Protein AF-A0A7S3TYT7-F1 (afdb_monomer)

Nearest PDB structures (foldseek):
  7mqa-assembly1_SI  TM=9.717E-01  e=2.253E-15  Homo sapiens
  7mq8-assembly1_SI  TM=9.693E-01  e=3.222E-15  Homo sapiens
  6rxt-assembly1_CI  TM=9.756E-01  e=5.369E-15  Thermochaetoides thermophila
  7mq9-assembly1_SI  TM=9.696E-01  e=6.932E-15  Homo sapiens
  5oql-assembly1_Z  TM=9.605E-01  e=1.094E-13  Thermochaetoides thermophila DSM 1495

Foldseek 3Di:
DKWKAWDLFDPDWAFQQQWKWKDWDPDTDIWGKWWWAQDDPDRATETDRTHDHGHIIDIDIDDPDDDWFTKMWIFNDPDDDPTDTTGMIITHHDDDPDDGYDYDDDQDWDFDDDDDFKTKTPDSAQDQVVLVVQFQPWDADPVGWIKGWHHAPRPRRITMIGTPD

Solvent-accessible surface area (backbone atoms only — not comparable to full-atom values): 9265 Å² total; per-residue (Å²): 62,27,45,33,26,47,31,90,70,23,93,68,79,50,52,41,67,45,69,32,34,35,41,44,84,94,45,72,49,78,35,53,36,40,30,25,40,74,45,99,83,51,97,47,33,34,55,34,69,49,52,46,80,90,43,75,29,38,34,40,56,78,70,82,87,59,65,60,70,40,61,35,42,32,27,69,66,92,70,92,64,100,62,61,58,56,41,26,42,33,31,31,62,47,70,70,98,74,80,80,70,45,70,94,78,83,81,60,60,44,77,81,47,78,56,79,44,36,34,33,34,36,73,53,37,74,34,45,67,57,39,61,74,47,47,72,38,80,46,67,50,96,90,63,53,43,30,32,35,68,46,56,67,84,52,67,13,19,28,39,29,40,37,81,95

InterPro domains:
  IPR007034 Ribosome biogenesis protein BMS1/TSR1, C-terminal [PF04950] (1-165)
  IPR007034 Ribosome biogenesis protein BMS1/TSR1, C-terminal [SM01362] (1-165)
  IPR039761 Ribosome biogenesis protein Bms1/Tsr1 [PTHR12858] (1-165)

Organism: NCBI:txid141414

Radius of gyration: 22.36 Å; Cα contacts (8 Å, |Δi|>4): 375; chains: 1; bounding box: 49×28×61 Å

Sequence (165 aa):
QVRVKRHRWHPKVLKSGDAMLMSVGWRRFQTVPTFSLEDRGEKRMRYLKYSLEHAHCTMTAYCPMLPPNTGVMAFRSWEKVGHFRVCGTGVVLESAPNFEIMKKLKLVGEPYKIFRNTAFIKSMFTSDLEVNKYKHTKIQTVSGIRGEIKKADGNRGNFRATFED

Structure (mmCIF, N/CA/C/O backbone):
data_AF-A0A7S3TYT7-F1
#
_entry.id   AF-A0A7S3TYT7-F1
#
loop_
_atom_site.group_PDB
_atom_site.id
_atom_site.type_symbol
_atom_site.label_atom_id
_atom_site.label_alt_id
_atom_site.label_comp_id
_atom_site.label_asym_id
_atom_site.label_entity_id
_atom_site.label_seq_id
_atom_site.pdbx_PDB_ins_code
_atom_site.Cartn_x
_atom_site.Cartn_y
_atom_site.Cartn_z
_atom_site.occupancy
_atom_site.B_iso_or_equiv
_atom_site.auth_seq_id
_atom_site.auth_comp_id
_atom_site.auth_asym_id
_atom_site.auth_atom_id
_atom_site.pdbx_PDB_model_num
ATOM 1 N N . GLN A 1 1 ? 14.773 2.080 -5.505 1.00 92.12 1 GLN A N 1
ATOM 2 C CA . GLN A 1 1 ? 13.510 2.832 -5.621 1.00 92.12 1 GLN A CA 1
ATOM 3 C C . GLN A 1 1 ? 13.514 3.670 -6.900 1.00 92.12 1 GLN A C 1
ATOM 5 O O . GLN A 1 1 ? 14.508 4.307 -7.227 1.00 92.12 1 GLN A O 1
ATOM 10 N N . VAL A 1 2 ? 12.423 3.639 -7.662 1.00 94.56 2 VAL A N 1
ATOM 11 C CA . VAL A 1 2 ? 12.292 4.231 -9.002 1.00 94.56 2 VAL A CA 1
ATOM 12 C C . VAL A 1 2 ? 11.020 5.068 -9.049 1.00 94.56 2 VAL A C 1
ATOM 14 O O . VAL A 1 2 ? 9.968 4.604 -8.624 1.00 94.56 2 VAL A O 1
ATOM 17 N N . ARG A 1 3 ? 11.072 6.275 -9.609 1.00 95.44 3 ARG A N 1
ATOM 18 C CA . ARG A 1 3 ? 9.870 7.047 -9.939 1.00 95.44 3 ARG A CA 1
ATOM 19 C C . ARG A 1 3 ? 9.385 6.617 -11.310 1.00 95.44 3 ARG A C 1
ATOM 21 O O . ARG A 1 3 ? 10.053 6.883 -12.306 1.00 95.44 3 ARG A O 1
ATOM 28 N N . VAL A 1 4 ? 8.227 5.976 -11.375 1.00 95.19 4 VAL A N 1
ATOM 29 C CA . VAL A 1 4 ? 7.688 5.401 -12.609 1.00 95.19 4 VAL A CA 1
ATOM 30 C C . VAL A 1 4 ? 6.326 5.993 -12.938 1.00 95.19 4 VAL A C 1
ATOM 32 O O . VAL A 1 4 ? 5.555 6.374 -12.061 1.00 95.19 4 VAL A O 1
ATOM 35 N N . LYS A 1 5 ? 6.030 6.080 -14.228 1.00 95.44 5 LYS A N 1
ATOM 36 C CA . LYS A 1 5 ? 4.717 6.424 -14.759 1.00 95.44 5 LYS A CA 1
ATOM 37 C C . LYS A 1 5 ? 4.331 5.376 -15.787 1.00 95.44 5 LYS A C 1
ATOM 39 O O . LYS A 1 5 ? 5.168 4.951 -16.587 1.00 95.44 5 LYS A O 1
ATOM 44 N N . ARG A 1 6 ? 3.065 4.965 -15.779 1.00 94.69 6 ARG A N 1
ATOM 45 C CA . ARG A 1 6 ? 2.516 4.129 -16.848 1.00 94.69 6 ARG A CA 1
ATOM 46 C C . ARG A 1 6 ? 2.644 4.871 -18.178 1.00 94.69 6 ARG A C 1
ATOM 48 O O . ARG A 1 6 ? 2.369 6.068 -18.266 1.00 94.69 6 ARG A O 1
ATOM 55 N N . HIS A 1 7 ? 3.049 4.163 -19.222 1.00 94.94 7 HIS A N 1
ATOM 56 C CA . HIS A 1 7 ? 3.156 4.767 -20.537 1.00 94.94 7 HIS A CA 1
ATOM 57 C C . HIS A 1 7 ? 1.767 5.144 -21.072 1.00 94.94 7 HIS A C 1
ATOM 59 O O . HIS A 1 7 ? 0.831 4.347 -21.004 1.00 94.94 7 HIS A O 1
ATOM 65 N N . ARG A 1 8 ? 1.639 6.345 -21.654 1.00 93.00 8 ARG A N 1
ATOM 66 C CA . ARG A 1 8 ? 0.352 6.913 -22.105 1.00 93.00 8 ARG A CA 1
ATOM 67 C C . ARG A 1 8 ? -0.426 6.007 -23.067 1.00 93.00 8 ARG A C 1
ATOM 69 O O . ARG A 1 8 ? -1.644 5.942 -22.992 1.00 93.00 8 ARG A O 1
ATOM 76 N N . TRP A 1 9 ? 0.289 5.294 -23.936 1.00 93.06 9 TRP A N 1
ATOM 77 C CA . TRP A 1 9 ? -0.284 4.412 -24.960 1.00 93.06 9 TRP A CA 1
ATOM 78 C C . TRP A 1 9 ? -0.461 2.956 -24.513 1.00 93.06 9 TRP A C 1
ATOM 80 O O . TRP A 1 9 ? -0.960 2.143 -25.285 1.00 93.06 9 TRP A O 1
ATOM 90 N N . HIS A 1 10 ? -0.041 2.595 -23.297 1.00 92.62 10 HIS A N 1
ATOM 91 C CA . HIS A 1 10 ? -0.225 1.231 -22.808 1.00 92.62 10 HIS A CA 1
ATOM 92 C C . HIS A 1 10 ? -1.657 1.050 -22.282 1.00 92.62 10 HIS A C 1
ATOM 94 O O . HIS A 1 10 ? -2.041 1.779 -21.375 1.00 92.62 10 HIS A O 1
ATOM 100 N N . PRO A 1 11 ? -2.457 0.094 -22.777 1.00 91.12 11 PRO A N 1
ATOM 101 C CA . PRO A 1 11 ? -3.894 0.060 -22.492 1.00 91.12 11 PRO A CA 1
ATOM 102 C C . PRO A 1 11 ? -4.261 -0.292 -21.042 1.00 91.12 11 PRO A C 1
ATOM 104 O O . PRO A 1 11 ? -5.358 0.035 -20.604 1.00 91.12 11 PRO A O 1
ATOM 107 N N . LYS A 1 12 ? -3.387 -0.976 -20.291 1.00 91.69 12 LYS A N 1
ATOM 108 C CA . LYS A 1 12 ? -3.709 -1.511 -18.956 1.00 91.69 12 LYS A CA 1
ATOM 109 C C . LYS A 1 12 ? -2.909 -0.825 -17.853 1.00 91.69 12 LYS A C 1
ATOM 111 O O . LYS A 1 12 ? -1.779 -0.396 -18.063 1.00 91.69 12 LYS A O 1
ATOM 116 N N . VAL A 1 13 ? -3.478 -0.759 -16.652 1.00 93.44 13 VAL A N 1
ATOM 117 C CA . VAL A 1 13 ? -2.739 -0.363 -15.446 1.00 93.44 13 VAL A CA 1
ATOM 118 C C . VAL A 1 13 ? -1.813 -1.483 -14.980 1.00 93.44 13 VAL A C 1
ATOM 120 O O . VAL A 1 13 ? -2.084 -2.666 -15.195 1.00 93.44 13 VAL A O 1
ATOM 123 N N . LEU A 1 14 ? -0.705 -1.103 -14.348 1.00 93.19 14 LEU A N 1
ATOM 124 C CA . LEU A 1 14 ? 0.277 -2.045 -13.820 1.00 93.19 14 LEU A CA 1
ATOM 125 C C . LEU A 1 14 ? -0.115 -2.417 -12.397 1.00 93.19 14 LEU A C 1
ATOM 127 O O . LEU A 1 14 ? -0.506 -1.553 -11.615 1.00 93.19 14 LEU A O 1
ATOM 131 N N . LYS A 1 15 ? -0.014 -3.696 -12.053 1.00 94.94 15 LYS A N 1
ATOM 132 C CA . LYS A 1 15 ? -0.370 -4.209 -10.732 1.00 94.94 15 LYS A CA 1
ATOM 133 C C . LYS A 1 15 ? 0.890 -4.477 -9.915 1.00 94.94 15 LYS A C 1
ATOM 135 O O . LYS A 1 15 ? 1.876 -4.986 -10.438 1.00 94.94 15 LYS A O 1
ATOM 140 N N . SER A 1 16 ? 0.852 -4.131 -8.633 1.00 95.25 16 SER A N 1
ATOM 141 C CA . SER A 1 16 ? 1.925 -4.462 -7.692 1.00 95.25 16 SER A CA 1
ATOM 142 C C . SER A 1 16 ? 1.982 -5.968 -7.459 1.00 95.25 16 SER A C 1
ATOM 144 O O . SER A 1 16 ? 0.948 -6.584 -7.196 1.00 95.25 16 SER A O 1
ATOM 146 N N . GLY A 1 17 ? 3.181 -6.543 -7.478 1.00 93.69 17 GLY A N 1
ATOM 147 C CA . GLY A 1 17 ? 3.386 -7.979 -7.281 1.00 93.69 17 GLY A CA 1
ATOM 148 C C . GLY A 1 17 ? 3.272 -8.825 -8.553 1.00 93.69 17 GLY A C 1
ATOM 149 O O . GLY A 1 17 ? 3.585 -10.010 -8.508 1.00 93.69 17 GLY A O 1
ATOM 150 N N . ASP A 1 18 ? 2.875 -8.242 -9.686 1.00 93.94 18 ASP A N 1
ATOM 151 C CA . ASP A 1 18 ? 2.933 -8.932 -10.975 1.00 93.94 18 ASP A CA 1
ATOM 152 C C . ASP A 1 18 ? 4.356 -8.821 -11.544 1.00 93.94 18 ASP A C 1
ATOM 154 O O . ASP A 1 18 ? 4.988 -7.767 -11.455 1.00 93.94 18 ASP A O 1
ATOM 158 N N . ALA A 1 19 ? 4.872 -9.895 -12.145 1.00 94.00 19 ALA A N 1
ATOM 159 C CA . ALA A 1 19 ? 6.203 -9.868 -12.739 1.00 94.00 19 ALA A CA 1
ATOM 160 C C . ALA A 1 19 ? 6.278 -8.870 -13.906 1.00 94.00 19 ALA A C 1
ATOM 162 O O . ALA A 1 19 ? 5.415 -8.845 -14.786 1.00 94.00 19 ALA A O 1
ATOM 163 N N . MET A 1 20 ? 7.341 -8.069 -13.923 1.00 92.88 20 MET A N 1
ATOM 164 C CA . MET A 1 20 ? 7.635 -7.118 -14.986 1.00 92.88 20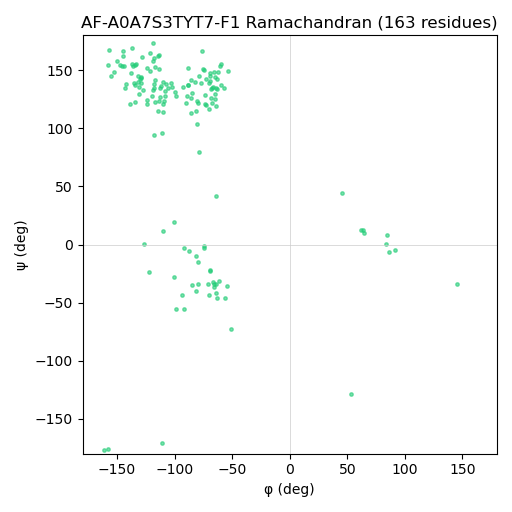 MET A CA 1
ATOM 165 C C . MET A 1 20 ? 9.065 -7.289 -15.479 1.00 92.88 20 MET A C 1
ATOM 167 O O . MET A 1 20 ? 9.997 -7.538 -14.716 1.00 92.88 20 MET A O 1
ATOM 171 N N . LEU A 1 21 ? 9.237 -7.094 -16.777 1.00 94.62 21 LEU A N 1
ATOM 172 C CA . LEU A 1 21 ? 10.529 -7.060 -17.433 1.00 94.62 21 LEU A CA 1
ATOM 173 C C . LEU A 1 21 ? 11.026 -5.621 -17.436 1.00 94.62 21 LEU A C 1
ATOM 175 O O . LEU A 1 21 ? 10.364 -4.723 -17.952 1.00 94.62 21 LEU A O 1
ATOM 179 N N . MET A 1 22 ? 12.187 -5.388 -16.846 1.00 94.12 22 MET A N 1
ATOM 180 C CA . MET A 1 22 ? 12.793 -4.070 -16.760 1.00 94.12 22 MET A CA 1
ATOM 181 C C . MET A 1 22 ? 14.053 -4.016 -17.612 1.00 94.12 22 MET A C 1
ATOM 183 O O . MET A 1 22 ? 14.874 -4.931 -17.596 1.00 94.12 22 MET A O 1
ATOM 187 N N . SER A 1 23 ?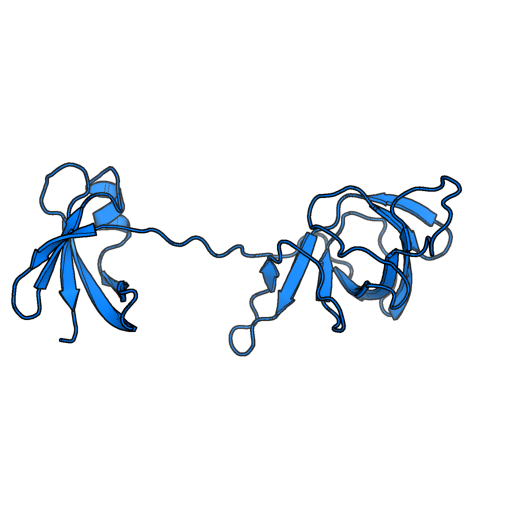 14.196 -2.919 -18.350 1.00 94.38 23 SER A N 1
ATOM 188 C CA . SER A 1 23 ? 15.422 -2.540 -19.040 1.00 94.38 23 SER A CA 1
ATOM 189 C C . SER A 1 23 ? 15.992 -1.319 -18.337 1.00 94.38 23 SER A C 1
ATOM 191 O O . SER A 1 23 ? 15.363 -0.256 -18.336 1.00 94.38 23 SER A O 1
ATOM 193 N N . VAL A 1 24 ? 17.157 -1.484 -17.714 1.00 92.88 24 VAL A N 1
ATOM 194 C CA . VAL A 1 24 ? 17.840 -0.412 -16.987 1.00 92.88 24 VAL A CA 1
ATOM 195 C C . VAL A 1 24 ? 19.334 -0.464 -17.270 1.00 92.88 24 VAL A C 1
ATOM 197 O O . VAL A 1 24 ? 19.989 -1.479 -17.019 1.00 92.88 24 VAL A O 1
ATOM 200 N N . GLY A 1 25 ? 19.869 0.627 -17.821 1.00 90.94 25 GLY A N 1
ATOM 201 C CA . GLY A 1 25 ? 21.217 0.636 -18.387 1.00 90.94 25 GLY A CA 1
ATOM 202 C C . GLY A 1 25 ? 21.387 -0.491 -19.412 1.00 90.94 25 GLY A C 1
ATOM 203 O O . GLY A 1 25 ? 20.548 -0.677 -20.290 1.00 90.94 25 GLY A O 1
ATOM 204 N N . TRP A 1 26 ? 22.444 -1.285 -19.252 1.00 92.00 26 TRP A N 1
ATOM 205 C CA . TRP A 1 26 ? 22.770 -2.419 -20.127 1.00 92.00 26 TRP A CA 1
ATOM 206 C C . TRP A 1 26 ? 21.990 -3.703 -19.814 1.00 92.00 26 TRP A C 1
ATOM 208 O O . TRP A 1 26 ? 22.076 -4.682 -20.555 1.00 92.00 26 TRP A O 1
ATOM 218 N N . ARG A 1 27 ? 21.263 -3.742 -18.689 1.00 92.69 27 ARG A N 1
ATOM 219 C CA . ARG A 1 27 ? 20.667 -4.973 -18.162 1.00 92.69 27 ARG A CA 1
ATOM 220 C C . ARG A 1 27 ? 19.180 -5.041 -18.474 1.00 92.69 27 ARG A C 1
ATOM 222 O O . ARG A 1 27 ? 18.430 -4.092 -18.252 1.00 92.69 27 ARG A O 1
ATOM 229 N N . ARG A 1 28 ? 18.761 -6.223 -18.920 1.00 94.00 28 ARG A N 1
ATOM 230 C CA . ARG A 1 28 ? 17.360 -6.620 -19.069 1.00 94.00 28 ARG A CA 1
ATOM 231 C C . ARG A 1 28 ? 17.109 -7.783 -18.128 1.00 94.00 28 ARG A C 1
ATOM 233 O O . ARG A 1 28 ? 17.821 -8.779 -18.198 1.00 94.00 28 ARG A O 1
ATOM 240 N N . PHE A 1 29 ? 16.146 -7.641 -17.233 1.00 94.50 29 PHE A N 1
ATOM 241 C CA . PHE A 1 29 ? 15.852 -8.656 -16.227 1.00 94.50 29 PHE A CA 1
ATOM 242 C C . PHE A 1 29 ? 14.377 -8.625 -15.847 1.00 94.50 29 PHE A C 1
ATOM 244 O O . PHE A 1 29 ? 13.690 -7.620 -16.023 1.00 94.50 29 PHE A O 1
ATOM 251 N N . GLN A 1 30 ? 13.891 -9.742 -15.323 1.00 95.00 30 GLN A N 1
ATOM 252 C CA . GLN A 1 30 ? 12.554 -9.849 -14.760 1.00 95.00 30 GLN A CA 1
ATOM 253 C C . GLN A 1 30 ? 12.619 -9.569 -13.261 1.00 95.00 30 GLN A C 1
ATOM 255 O O . GLN A 1 30 ? 13.504 -10.069 -12.573 1.00 95.00 30 GLN A O 1
ATOM 260 N N . THR A 1 31 ? 11.691 -8.769 -12.751 1.00 94.44 31 THR A N 1
ATOM 261 C CA . THR A 1 31 ? 11.557 -8.502 -11.317 1.00 94.44 31 THR A CA 1
ATOM 262 C C . THR A 1 31 ? 10.089 -8.344 -10.943 1.00 94.44 31 THR A C 1
ATOM 264 O O . THR A 1 31 ? 9.223 -8.196 -11.807 1.00 94.44 31 THR A O 1
ATOM 267 N N . VAL A 1 32 ? 9.805 -8.382 -9.647 1.00 95.62 32 VAL A N 1
ATOM 268 C CA . VAL A 1 32 ? 8.459 -8.214 -9.101 1.00 95.62 32 VAL A CA 1
ATOM 269 C C . VAL A 1 32 ? 8.401 -6.875 -8.360 1.00 95.62 32 VAL A C 1
ATOM 271 O O . VAL A 1 32 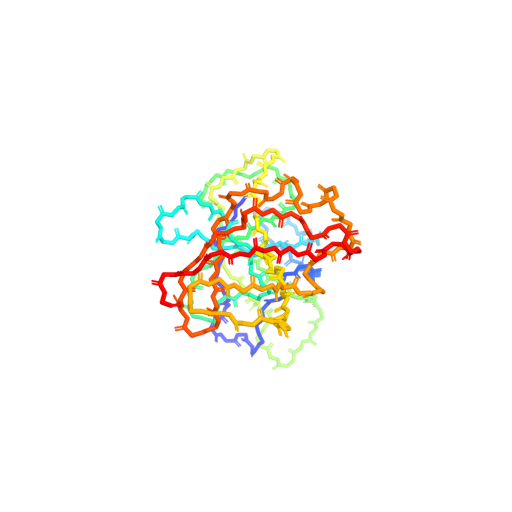? 8.836 -6.784 -7.210 1.00 95.62 32 VAL A O 1
ATOM 274 N N . PRO A 1 33 ? 7.924 -5.800 -9.009 1.00 95.19 33 PRO A N 1
ATOM 275 C CA . PRO A 1 33 ? 7.836 -4.484 -8.398 1.00 95.19 33 PRO A CA 1
ATOM 276 C C . PRO A 1 33 ? 6.683 -4.374 -7.398 1.00 95.19 33 PRO A C 1
ATOM 278 O O . PRO A 1 33 ? 5.600 -4.939 -7.561 1.00 95.19 33 PRO A O 1
ATOM 281 N N . THR A 1 34 ? 6.887 -3.512 -6.412 1.00 96.25 34 THR A N 1
ATOM 282 C CA . THR A 1 34 ? 5.845 -2.995 -5.531 1.00 96.25 34 THR A CA 1
ATOM 283 C C . THR A 1 34 ? 5.671 -1.503 -5.776 1.00 96.25 34 THR A C 1
ATOM 285 O O . THR A 1 34 ? 6.633 -0.742 -5.660 1.00 96.25 34 THR A O 1
ATOM 288 N N . PHE A 1 35 ? 4.451 -1.074 -6.105 1.00 96.06 35 PHE A N 1
ATOM 289 C CA . PHE A 1 35 ? 4.119 0.342 -6.235 1.00 96.06 35 PHE A CA 1
ATOM 290 C C . PHE A 1 35 ? 3.731 0.945 -4.884 1.00 96.06 35 PHE A C 1
ATOM 292 O O . PHE A 1 35 ? 3.031 0.332 -4.074 1.00 96.06 35 PHE A O 1
ATOM 299 N N . SER A 1 36 ? 4.156 2.179 -4.661 1.00 95.50 36 SER A N 1
ATOM 300 C CA . SER A 1 36 ? 3.856 2.973 -3.480 1.00 95.50 36 SER A CA 1
ATOM 301 C C . SER A 1 36 ? 3.701 4.451 -3.836 1.00 95.50 36 SER A C 1
ATOM 303 O O . SER A 1 36 ? 4.088 4.909 -4.914 1.00 95.50 36 SER A O 1
ATOM 305 N N . LEU A 1 37 ? 3.078 5.198 -2.933 1.00 93.94 37 LEU A N 1
ATOM 306 C CA . LEU A 1 37 ? 2.935 6.644 -3.013 1.00 93.94 37 LEU A CA 1
ATOM 307 C C . LEU A 1 37 ? 3.259 7.234 -1.648 1.00 93.94 37 LEU A C 1
ATOM 309 O O . LEU A 1 37 ? 2.829 6.692 -0.630 1.00 93.94 37 LEU A O 1
ATOM 313 N N . GLU A 1 38 ? 4.006 8.327 -1.639 1.00 89.94 38 GLU A N 1
ATOM 314 C CA . GLU A 1 38 ? 4.228 9.106 -0.426 1.00 89.94 38 GLU A CA 1
ATOM 315 C C . GLU A 1 38 ? 2.912 9.780 -0.015 1.00 89.94 38 GLU A C 1
ATOM 317 O O . GLU A 1 38 ? 2.250 10.415 -0.844 1.00 89.94 38 GLU A O 1
ATOM 322 N N . ASP A 1 39 ? 2.482 9.575 1.234 1.00 84.62 39 ASP A N 1
ATOM 323 C CA . ASP A 1 39 ? 1.258 10.206 1.726 1.00 84.62 39 ASP A CA 1
ATOM 324 C C . ASP A 1 39 ? 1.483 11.709 1.952 1.00 84.62 39 ASP A C 1
ATOM 326 O O . ASP A 1 39 ? 2.552 12.151 2.377 1.00 84.62 39 ASP A O 1
ATOM 330 N N . ARG A 1 40 ? 0.469 12.524 1.653 1.00 69.00 40 ARG A N 1
ATOM 331 C CA . ARG A 1 40 ? 0.566 13.986 1.766 1.00 69.00 40 ARG A CA 1
ATOM 332 C C . ARG A 1 40 ? 0.416 14.395 3.234 1.00 69.00 40 ARG A C 1
ATOM 334 O O . ARG A 1 40 ? -0.666 14.790 3.651 1.00 69.00 40 ARG A O 1
ATOM 341 N N . GLY A 1 41 ? 1.483 14.272 4.020 1.00 65.25 41 GLY A N 1
ATOM 342 C CA . GLY A 1 41 ? 1.555 14.811 5.387 1.00 65.25 41 GLY A CA 1
ATOM 343 C C . GLY A 1 41 ? 2.357 13.955 6.363 1.00 65.25 41 GLY A C 1
ATOM 344 O O . GLY A 1 41 ? 3.073 14.485 7.206 1.00 65.25 41 GLY A O 1
ATOM 345 N N . GLU A 1 42 ? 2.310 12.637 6.209 1.00 63.81 42 GLU A N 1
ATOM 346 C CA . GLU A 1 42 ? 3.194 11.708 6.907 1.00 63.81 42 GLU A CA 1
ATOM 347 C C . GLU A 1 42 ? 4.133 11.146 5.842 1.00 63.81 42 GLU A C 1
ATOM 349 O O . GLU A 1 42 ? 3.635 10.555 4.889 1.00 63.81 42 GLU A O 1
ATOM 354 N N . LYS A 1 43 ? 5.457 11.324 5.973 1.00 76.81 43 LYS A N 1
ATOM 355 C CA . LYS A 1 43 ? 6.508 10.823 5.049 1.00 76.81 43 LYS A CA 1
ATOM 356 C C . LYS A 1 43 ? 6.579 9.280 4.977 1.00 76.81 43 LYS A C 1
ATOM 358 O O . LYS A 1 43 ? 7.643 8.675 5.037 1.00 76.81 43 LYS A O 1
ATOM 363 N N . ARG A 1 44 ? 5.430 8.612 4.944 1.00 88.75 44 ARG A N 1
ATOM 364 C CA . ARG A 1 44 ? 5.241 7.170 4.912 1.00 88.75 44 ARG A CA 1
ATOM 365 C C . ARG A 1 44 ? 4.969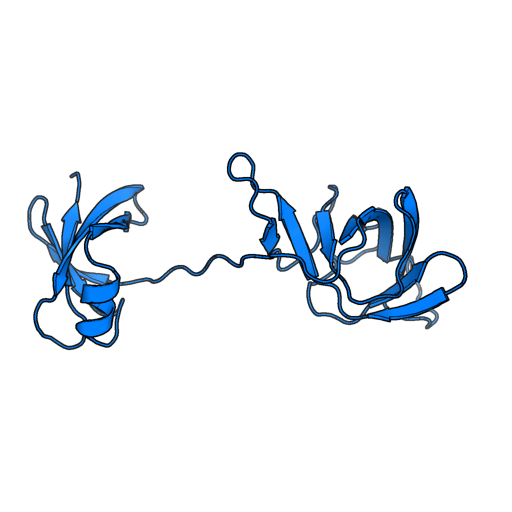 6.769 3.473 1.00 88.75 44 ARG A C 1
ATOM 367 O O . ARG A 1 44 ? 4.085 7.317 2.811 1.00 88.75 44 ARG A O 1
ATOM 374 N N . MET A 1 45 ? 5.686 5.754 3.009 1.00 91.44 45 MET A N 1
ATOM 375 C CA . MET A 1 45 ? 5.442 5.164 1.699 1.00 91.44 45 MET A CA 1
ATOM 376 C C . MET A 1 45 ? 4.263 4.200 1.793 1.00 91.44 45 MET A C 1
ATOM 378 O O . MET A 1 45 ? 4.384 3.080 2.293 1.00 91.44 45 MET A O 1
ATOM 382 N N . ARG A 1 46 ? 3.102 4.628 1.300 1.00 94.25 46 ARG A N 1
ATOM 383 C CA . ARG A 1 46 ? 1.885 3.821 1.308 1.00 94.25 46 ARG A CA 1
ATOM 384 C C . ARG A 1 46 ? 1.837 2.910 0.089 1.00 94.25 46 ARG A C 1
ATOM 386 O O . ARG A 1 46 ? 1.893 3.375 -1.046 1.00 94.25 46 ARG A O 1
ATOM 393 N N . TYR A 1 47 ? 1.659 1.616 0.319 1.00 95.50 47 TYR A N 1
ATOM 394 C CA . TYR A 1 47 ? 1.463 0.608 -0.718 1.00 95.50 47 TYR A CA 1
ATOM 395 C C . TYR A 1 47 ? 0.262 0.936 -1.618 1.00 95.50 47 TYR A C 1
ATOM 397 O O . TYR A 1 47 ? -0.839 1.225 -1.136 1.00 95.50 47 TYR A O 1
ATOM 405 N N . LEU A 1 48 ? 0.458 0.804 -2.929 1.00 95.56 48 LEU A N 1
ATOM 406 C CA . LEU A 1 48 ? -0.596 0.848 -3.934 1.00 95.56 48 LEU A CA 1
ATOM 407 C C . LEU A 1 48 ? -0.799 -0.540 -4.542 1.00 95.56 48 LEU A C 1
ATOM 409 O O . LEU A 1 48 ? 0.158 -1.243 -4.853 1.00 95.56 48 LEU A O 1
ATOM 413 N N . LYS A 1 49 ? -2.059 -0.920 -4.774 1.00 95.38 49 LYS A N 1
ATOM 414 C CA . LYS A 1 49 ? -2.388 -2.155 -5.509 1.00 95.38 49 LYS A CA 1
ATOM 415 C C . LYS A 1 49 ? -2.051 -2.036 -7.000 1.00 95.38 49 LYS A C 1
ATOM 417 O O . LYS A 1 49 ? -1.637 -3.017 -7.609 1.00 95.38 49 LYS A O 1
ATOM 422 N N . TYR A 1 50 ? -2.211 -0.838 -7.560 1.00 95.69 50 TYR A N 1
ATOM 423 C CA . TYR A 1 50 ? -1.992 -0.534 -8.972 1.00 95.69 50 TYR A CA 1
ATOM 424 C C . TYR A 1 50 ? -1.189 0.758 -9.140 1.00 95.69 50 TYR A C 1
ATOM 426 O O . TYR A 1 50 ? -1.235 1.640 -8.279 1.00 95.69 50 TYR A O 1
ATOM 434 N N . SER A 1 51 ? -0.486 0.888 -10.263 1.00 93.75 51 SER A N 1
ATOM 435 C CA . SER A 1 51 ? 0.108 2.147 -10.709 1.00 93.75 51 SER A CA 1
ATOM 436 C C . SER A 1 51 ? -0.972 3.199 -10.962 1.00 93.75 51 SER A C 1
ATOM 438 O O . SER A 1 51 ? -2.053 2.863 -11.447 1.00 93.75 51 SER A O 1
ATOM 440 N N . LEU A 1 52 ? -0.653 4.473 -10.738 1.00 93.81 52 LEU A N 1
ATOM 441 C CA . LEU A 1 52 ? -1.537 5.577 -11.114 1.00 93.81 52 LEU A CA 1
ATOM 442 C C . LEU A 1 52 ? -1.614 5.717 -12.645 1.00 93.81 52 LEU A C 1
ATOM 444 O O . LEU A 1 52 ? -0.629 5.496 -13.349 1.00 93.81 52 LEU A O 1
ATOM 448 N N . GLU A 1 53 ? -2.780 6.095 -13.172 1.00 89.88 53 GLU A N 1
ATOM 449 C CA . GLU A 1 53 ? -3.014 6.111 -14.624 1.00 89.88 53 GLU A CA 1
ATOM 450 C C . GLU A 1 53 ? -2.244 7.210 -15.352 1.00 89.88 53 GLU A C 1
ATOM 452 O O . GLU A 1 53 ? -1.680 6.956 -16.418 1.00 89.88 53 GLU A O 1
ATOM 457 N N . HIS A 1 54 ? -2.224 8.416 -14.784 1.00 89.00 54 HIS A N 1
ATOM 458 C CA . HIS A 1 54 ? -1.663 9.614 -15.418 1.00 89.00 54 HIS A CA 1
ATOM 459 C C . HIS A 1 54 ? -0.621 10.333 -14.553 1.00 89.00 54 HIS A C 1
ATOM 461 O O . HIS A 1 54 ? -0.029 11.321 -14.993 1.00 89.00 54 HIS A O 1
ATOM 467 N N . ALA A 1 55 ? -0.343 9.807 -13.360 1.00 93.44 55 ALA A N 1
ATOM 468 C CA . ALA A 1 55 ? 0.602 10.369 -12.405 1.00 93.44 55 ALA A CA 1
ATOM 469 C C . ALA A 1 55 ? 1.806 9.444 -12.191 1.00 93.44 55 ALA A C 1
ATOM 471 O O . ALA A 1 55 ? 1.775 8.258 -12.524 1.00 93.44 55 ALA A O 1
ATOM 472 N N . HIS A 1 56 ? 2.875 10.006 -11.635 1.00 94.12 56 HIS A N 1
ATOM 473 C CA . HIS A 1 56 ? 4.021 9.223 -11.195 1.00 94.12 56 HIS A CA 1
ATOM 474 C C . HIS A 1 56 ? 3.695 8.526 -9.873 1.00 94.12 56 HIS A C 1
ATOM 476 O O . HIS 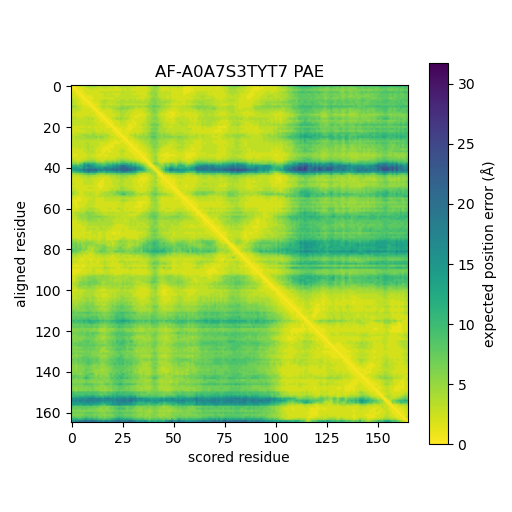A 1 56 ? 3.100 9.124 -8.979 1.00 94.12 56 HIS A O 1
ATOM 482 N N . CYS A 1 57 ? 4.118 7.276 -9.747 1.00 94.69 57 CYS A N 1
ATOM 483 C CA . CYS A 1 57 ? 4.186 6.566 -8.481 1.00 94.69 57 CYS A CA 1
ATOM 484 C C . CYS A 1 57 ? 5.620 6.110 -8.224 1.00 94.69 57 CYS A C 1
ATOM 486 O O . CYS A 1 57 ? 6.478 6.100 -9.114 1.00 94.69 57 CYS A O 1
ATOM 488 N N . THR A 1 58 ? 5.878 5.730 -6.985 1.00 95.56 58 THR A N 1
ATOM 489 C CA . THR A 1 58 ? 7.147 5.146 -6.593 1.00 95.56 58 THR A CA 1
ATOM 490 C C . THR A 1 58 ? 7.074 3.639 -6.789 1.00 95.56 58 THR A C 1
ATOM 492 O O . THR A 1 58 ? 6.067 3.003 -6.499 1.00 95.56 58 THR A O 1
ATOM 495 N N . MET A 1 59 ? 8.131 3.058 -7.330 1.00 95.06 59 MET A N 1
ATOM 496 C CA . MET A 1 59 ? 8.268 1.637 -7.592 1.00 95.06 59 MET A CA 1
ATOM 497 C C . MET A 1 59 ? 9.520 1.129 -6.895 1.00 95.06 59 MET A C 1
ATOM 499 O O . MET A 1 59 ? 10.626 1.620 -7.126 1.00 95.06 59 MET A O 1
ATOM 503 N N . THR A 1 60 ? 9.351 0.116 -6.062 1.00 95.38 60 THR A N 1
ATOM 504 C CA . THR A 1 60 ? 10.453 -0.574 -5.400 1.00 95.38 60 THR A CA 1
ATOM 505 C C . THR A 1 60 ? 10.532 -1.982 -5.952 1.00 95.38 60 THR A C 1
ATOM 507 O O . THR A 1 60 ? 9.534 -2.696 -5.981 1.00 95.38 60 THR A O 1
ATOM 510 N N . ALA A 1 61 ? 11.710 -2.370 -6.416 1.00 93.62 61 ALA A N 1
ATOM 511 C CA . ALA A 1 61 ? 11.976 -3.693 -6.946 1.00 93.62 61 ALA A CA 1
ATOM 512 C C . ALA A 1 61 ? 13.393 -4.102 -6.552 1.00 93.62 61 ALA A C 1
ATOM 514 O O . ALA A 1 61 ? 14.255 -3.242 -6.361 1.00 93.62 61 ALA A O 1
ATOM 515 N N . TYR A 1 62 ? 13.617 -5.408 -6.454 1.00 93.50 62 TYR A N 1
ATOM 516 C CA . TYR A 1 62 ? 14.955 -5.953 -6.292 1.00 93.50 62 TYR A CA 1
ATOM 517 C C . TYR A 1 62 ? 15.649 -5.982 -7.657 1.00 93.50 62 TYR A C 1
ATOM 519 O O . TYR A 1 62 ? 15.129 -6.562 -8.617 1.00 93.50 62 TYR A O 1
ATOM 527 N N . CYS A 1 63 ? 16.786 -5.302 -7.756 1.00 91.12 63 CYS A N 1
ATOM 528 C CA . CYS A 1 63 ? 17.580 -5.185 -8.972 1.00 91.12 63 CYS A CA 1
ATOM 529 C C . CYS A 1 63 ? 19.040 -4.843 -8.633 1.00 91.12 63 CYS A C 1
ATOM 531 O O . CYS A 1 63 ? 19.323 -4.445 -7.501 1.00 91.12 63 CYS A O 1
ATOM 533 N N . PRO A 1 64 ? 19.971 -4.955 -9.599 1.00 91.12 64 PRO A N 1
ATOM 534 C CA . PRO A 1 64 ? 21.337 -4.470 -9.425 1.00 91.12 64 PRO A CA 1
ATOM 535 C C . PRO A 1 64 ? 21.360 -3.000 -8.997 1.00 91.12 64 PRO A C 1
ATOM 537 O O . PRO A 1 64 ? 20.470 -2.233 -9.376 1.00 91.12 64 PRO A O 1
ATOM 540 N N . MET A 1 65 ? 22.380 -2.606 -8.232 1.00 90.31 65 MET A N 1
ATOM 541 C CA . MET A 1 65 ? 22.551 -1.204 -7.858 1.00 90.31 65 MET A CA 1
ATOM 542 C C . MET A 1 65 ? 22.799 -0.352 -9.100 1.00 90.31 65 MET A C 1
ATOM 544 O O . MET A 1 65 ? 23.596 -0.703 -9.971 1.00 90.31 65 MET A O 1
ATOM 548 N N . LEU A 1 66 ? 22.086 0.765 -9.172 1.00 91.00 66 LEU A N 1
ATOM 549 C CA . LEU A 1 66 ? 22.105 1.685 -10.299 1.00 91.00 66 LEU A CA 1
ATOM 550 C C . LEU A 1 66 ? 22.278 3.110 -9.770 1.00 91.00 66 LEU A C 1
ATOM 552 O O . LEU A 1 66 ? 21.725 3.422 -8.706 1.00 91.00 66 LEU A O 1
ATOM 556 N N . PRO A 1 67 ? 23.004 3.978 -10.494 1.00 92.81 67 PRO A N 1
ATOM 557 C CA . PRO A 1 67 ? 23.140 5.364 -10.091 1.00 92.81 67 PRO A CA 1
ATOM 558 C C . PRO A 1 67 ? 21.781 6.082 -10.164 1.00 92.81 67 PRO A C 1
ATOM 560 O O . PRO A 1 67 ? 20.938 5.746 -11.013 1.00 92.81 67 PRO A O 1
ATOM 563 N N . PRO A 1 68 ? 21.544 7.069 -9.284 1.00 94.81 68 PRO A N 1
ATOM 564 C CA . PRO A 1 68 ? 20.333 7.880 -9.326 1.00 94.81 68 PRO A CA 1
ATOM 565 C C . PRO A 1 68 ? 20.222 8.610 -10.672 1.00 94.81 68 PRO A C 1
ATOM 567 O O . PRO A 1 68 ? 21.214 8.827 -11.364 1.00 94.81 68 PRO A O 1
ATOM 570 N N . ASN A 1 69 ? 19.001 8.967 -11.065 1.00 94.88 69 ASN A N 1
ATOM 571 C CA . ASN A 1 69 ? 18.659 9.574 -12.357 1.00 94.88 69 ASN A CA 1
ATOM 572 C C . ASN A 1 69 ? 18.899 8.698 -13.604 1.00 94.88 69 ASN A C 1
ATOM 574 O O . ASN A 1 69 ? 18.722 9.171 -14.725 1.00 94.88 69 ASN A O 1
ATOM 578 N N . THR A 1 70 ? 19.200 7.406 -13.447 1.00 95.25 70 THR A N 1
ATOM 579 C CA . THR A 1 70 ? 19.226 6.464 -14.580 1.00 95.25 70 THR A CA 1
ATOM 580 C C . THR A 1 70 ? 17.818 6.227 -15.131 1.00 95.25 70 THR A C 1
ATOM 582 O O . THR A 1 70 ? 16.881 5.974 -14.370 1.00 95.25 70 THR A O 1
ATOM 585 N N . GLY A 1 71 ? 17.663 6.267 -16.457 1.00 94.62 71 GLY A N 1
ATOM 586 C CA . GLY A 1 71 ? 16.403 5.968 -17.139 1.00 94.62 71 GLY A CA 1
ATOM 587 C C . GLY A 1 71 ? 16.009 4.489 -17.056 1.00 94.62 71 GLY A C 1
ATOM 588 O O . GLY A 1 71 ? 16.845 3.594 -17.173 1.00 94.62 71 GLY A O 1
ATOM 589 N N . VAL A 1 72 ? 14.715 4.236 -16.869 1.00 94.44 72 VAL A N 1
ATOM 590 C CA . VAL A 1 72 ? 14.126 2.903 -16.703 1.00 94.44 72 VAL A CA 1
ATOM 591 C C . VAL A 1 72 ? 12.976 2.720 -17.686 1.00 94.44 72 VAL A C 1
ATOM 593 O O . VAL A 1 72 ? 12.076 3.560 -17.761 1.00 94.44 72 VAL A O 1
ATOM 596 N N . MET A 1 73 ? 12.955 1.580 -18.377 1.00 94.94 73 MET A N 1
ATOM 597 C CA . MET A 1 73 ? 11.810 1.133 -19.173 1.00 94.94 73 MET A CA 1
ATOM 598 C C . MET A 1 73 ? 11.261 -0.183 -18.630 1.00 94.94 73 MET A C 1
ATOM 600 O O . MET A 1 73 ? 12.018 -1.087 -18.281 1.00 94.94 73 MET A O 1
ATOM 604 N N . ALA A 1 74 ? 9.937 -0.291 -18.575 1.00 94.38 74 ALA A N 1
ATOM 605 C CA . ALA A 1 74 ? 9.222 -1.470 -18.108 1.00 94.38 74 ALA A CA 1
ATOM 606 C C . ALA A 1 74 ? 8.366 -2.080 -19.223 1.00 94.38 74 ALA A C 1
ATOM 608 O O . ALA A 1 74 ? 7.704 -1.369 -19.981 1.00 94.38 74 ALA A O 1
ATOM 609 N N . PHE A 1 75 ? 8.329 -3.406 -19.255 1.00 94.06 75 PHE A N 1
ATOM 610 C CA . PHE A 1 75 ? 7.591 -4.248 -20.188 1.00 94.06 75 PHE A CA 1
ATOM 611 C C . PHE A 1 75 ? 6.862 -5.350 -19.413 1.00 94.06 75 PHE A C 1
ATOM 613 O O . PHE A 1 75 ? 7.280 -5.743 -18.323 1.00 94.06 75 PHE A O 1
ATOM 620 N N . ARG A 1 76 ? 5.782 -5.882 -19.990 1.00 90.31 76 ARG A N 1
ATOM 621 C CA . ARG A 1 76 ? 5.053 -7.029 -19.423 1.00 90.31 76 ARG A CA 1
ATOM 622 C C . ARG A 1 76 ? 5.533 -8.366 -19.983 1.00 90.31 76 ARG A C 1
ATOM 624 O O . ARG A 1 76 ? 5.693 -9.314 -19.231 1.00 90.31 76 ARG A O 1
ATOM 631 N N . SER A 1 77 ? 5.747 -8.432 -21.294 1.00 87.50 77 SER A N 1
ATOM 632 C CA . SER A 1 77 ? 6.236 -9.609 -22.017 1.00 87.50 77 SER A CA 1
ATOM 633 C C . SER A 1 77 ? 7.127 -9.153 -23.176 1.00 87.50 77 SER A C 1
ATOM 635 O O . SER A 1 77 ? 6.962 -8.038 -23.681 1.00 87.50 77 SER A O 1
ATOM 637 N N . TRP A 1 78 ? 8.065 -10.005 -23.593 1.00 85.19 78 TRP A N 1
ATOM 638 C CA . TRP A 1 78 ? 8.880 -9.795 -24.796 1.00 85.19 78 TRP A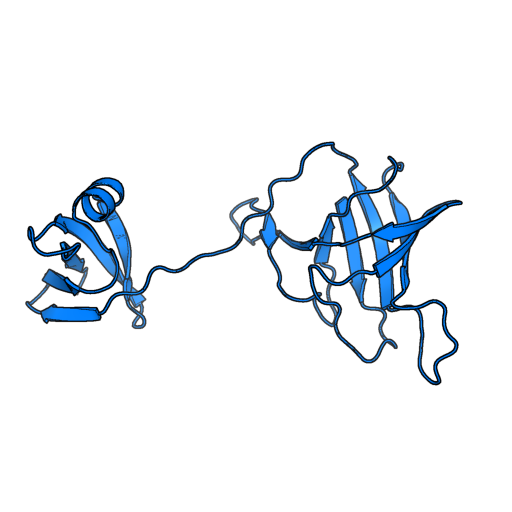 CA 1
ATOM 639 C C . TRP A 1 78 ? 8.141 -10.164 -26.088 1.00 85.19 78 TRP A C 1
ATOM 641 O O . TRP A 1 78 ? 8.572 -9.776 -27.176 1.00 85.19 78 TRP A O 1
ATOM 651 N N . GLU A 1 79 ? 7.027 -10.886 -25.973 1.00 88.81 79 GLU A N 1
ATOM 652 C CA . GLU A 1 79 ? 6.248 -11.367 -27.109 1.00 88.81 79 GLU A CA 1
ATOM 653 C C . GLU A 1 79 ? 5.707 -10.225 -27.979 1.00 88.81 79 GLU A C 1
ATOM 655 O O . GLU A 1 79 ? 5.500 -9.081 -27.547 1.00 88.81 79 GLU A O 1
ATOM 660 N N . LYS A 1 80 ? 5.481 -10.541 -29.256 1.00 87.69 80 LYS A N 1
ATOM 661 C CA . LYS A 1 80 ? 4.858 -9.614 -30.196 1.00 87.69 80 LYS A CA 1
ATOM 662 C C . LYS A 1 80 ? 3.369 -9.516 -29.869 1.00 87.69 80 LYS A C 1
ATOM 664 O O . LYS A 1 80 ? 2.646 -10.501 -29.932 1.00 87.69 80 LYS A O 1
ATOM 669 N N . VAL A 1 81 ? 2.911 -8.307 -29.565 1.00 89.50 81 VAL A N 1
ATOM 670 C CA . VAL A 1 81 ? 1.495 -7.993 -29.333 1.00 89.50 81 VAL A CA 1
ATOM 671 C C . VAL A 1 81 ? 1.059 -6.870 -30.267 1.00 89.50 81 VAL A C 1
ATOM 673 O O . VAL A 1 81 ? 1.874 -6.038 -30.661 1.00 89.50 81 VAL A O 1
ATOM 676 N N . GLY A 1 82 ? -0.230 -6.834 -30.613 1.00 90.00 82 GLY A N 1
ATOM 677 C CA . GLY A 1 82 ? -0.805 -5.824 -31.514 1.00 90.00 82 GLY A CA 1
ATOM 678 C C . GLY A 1 82 ? -0.983 -4.426 -30.907 1.00 90.00 82 GLY A C 1
ATOM 679 O O . GLY A 1 82 ? -1.438 -3.522 -31.595 1.00 90.00 82 GLY A O 1
ATOM 680 N N . HIS A 1 83 ? -0.645 -4.232 -29.628 1.00 89.81 83 HIS A N 1
ATOM 681 C CA . HIS A 1 83 ? -0.745 -2.948 -28.928 1.00 89.81 83 HIS A CA 1
ATOM 682 C C . HIS A 1 83 ? 0.624 -2.466 -28.431 1.00 89.81 83 HIS A C 1
ATOM 684 O O . HIS A 1 83 ? 1.626 -3.181 -28.492 1.00 89.81 83 HIS A O 1
ATOM 690 N N . PHE A 1 84 ? 0.675 -1.241 -27.904 1.00 91.88 84 PHE A N 1
ATOM 691 C CA . PHE A 1 84 ? 1.918 -0.646 -27.427 1.00 91.88 84 PHE A CA 1
ATOM 692 C C . PHE A 1 84 ? 2.519 -1.417 -26.234 1.00 91.88 84 PHE A C 1
ATOM 694 O O . PHE A 1 84 ? 1.902 -1.541 -25.170 1.00 91.88 84 PHE A O 1
ATOM 701 N N . ARG A 1 85 ? 3.743 -1.929 -26.425 1.00 92.38 85 ARG A N 1
ATOM 702 C CA . ARG A 1 85 ? 4.411 -2.885 -25.520 1.00 92.38 85 ARG A CA 1
ATOM 703 C C . ARG A 1 85 ? 5.045 -2.278 -24.281 1.00 92.38 85 ARG A C 1
ATOM 705 O O . ARG A 1 85 ? 5.089 -2.937 -23.246 1.00 92.38 85 ARG A O 1
ATOM 712 N N . VAL A 1 86 ? 5.575 -1.061 -24.388 1.00 93.44 86 VAL A N 1
ATOM 713 C CA . VAL A 1 86 ? 6.228 -0.411 -23.247 1.00 93.44 86 VAL A CA 1
ATOM 714 C C . VAL A 1 86 ? 5.140 -0.047 -22.243 1.00 93.44 86 VAL A C 1
ATOM 716 O O . VAL A 1 86 ? 4.242 0.738 -22.535 1.00 93.44 86 VAL A O 1
ATOM 719 N N . CYS A 1 87 ? 5.221 -0.653 -21.066 1.00 93.44 87 CYS A N 1
ATOM 720 C CA . CYS A 1 87 ? 4.236 -0.553 -19.999 1.00 93.44 87 CYS A CA 1
ATOM 721 C C . CYS A 1 87 ? 4.414 0.716 -19.171 1.00 93.44 87 CYS A C 1
ATOM 723 O O . CYS A 1 87 ? 3.441 1.364 -18.786 1.00 93.44 87 CYS A O 1
ATOM 725 N N . GLY A 1 88 ? 5.664 1.074 -18.894 1.00 94.12 88 GLY A N 1
ATOM 726 C CA . GLY A 1 88 ? 5.996 2.192 -18.029 1.00 94.12 88 GLY A CA 1
ATOM 727 C C . GLY A 1 88 ? 7.389 2.726 -18.296 1.00 94.12 88 GLY A C 1
ATOM 728 O O . GLY A 1 88 ? 8.272 2.018 -18.776 1.00 94.12 88 GLY A O 1
ATOM 729 N N . THR A 1 89 ? 7.564 3.995 -17.972 1.00 95.56 89 THR A N 1
ATOM 730 C CA . THR A 1 89 ? 8.827 4.721 -18.085 1.00 95.56 89 THR A CA 1
ATOM 731 C C . THR A 1 89 ? 9.110 5.397 -16.760 1.00 95.56 89 THR A C 1
ATOM 733 O O . THR A 1 89 ? 8.189 5.887 -16.099 1.00 95.56 89 THR A O 1
ATOM 736 N N . GLY A 1 90 ? 10.370 5.445 -16.359 1.00 95.25 90 GLY A N 1
ATOM 737 C CA . GLY A 1 90 ? 10.739 6.023 -15.081 1.00 95.25 90 GLY A CA 1
ATOM 738 C C . GLY A 1 90 ? 12.202 6.399 -14.985 1.00 95.25 90 GLY A C 1
ATOM 739 O O . GLY A 1 90 ? 12.966 6.258 -15.936 1.00 95.25 90 GLY A O 1
ATOM 740 N N . VAL A 1 91 ? 12.566 6.871 -13.803 1.00 96.25 91 VAL A N 1
ATOM 741 C CA . VAL A 1 91 ? 13.932 7.227 -13.427 1.00 96.25 91 VAL A CA 1
ATOM 742 C C . VAL A 1 91 ? 14.240 6.673 -12.045 1.00 96.25 91 VAL A C 1
ATOM 744 O O . VAL A 1 91 ? 13.382 6.691 -11.159 1.00 96.25 91 VAL A O 1
ATOM 747 N N . VAL A 1 92 ? 15.450 6.150 -11.865 1.00 95.56 92 VAL A N 1
ATOM 748 C CA . VAL A 1 92 ? 15.936 5.690 -10.559 1.00 95.56 92 VAL A CA 1
ATOM 749 C C . VAL A 1 92 ? 16.043 6.892 -9.623 1.00 95.56 92 VAL A C 1
ATOM 751 O O . VAL A 1 92 ? 16.627 7.905 -9.995 1.00 95.56 92 VAL A O 1
ATOM 754 N N . LEU A 1 93 ? 15.466 6.786 -8.426 1.00 94.12 93 LEU A N 1
ATOM 755 C CA . LEU A 1 93 ? 15.593 7.811 -7.387 1.00 94.12 93 LEU A CA 1
ATOM 756 C C . LEU A 1 93 ? 16.777 7.497 -6.478 1.00 94.12 93 LEU A C 1
ATOM 758 O O . LEU A 1 93 ? 17.683 8.304 -6.336 1.00 94.12 93 LEU A O 1
ATOM 762 N N . GLU A 1 94 ? 16.772 6.298 -5.904 1.00 93.12 94 GLU A N 1
ATOM 763 C CA . GLU A 1 94 ? 17.727 5.882 -4.881 1.00 93.12 94 GLU A CA 1
ATOM 764 C C . GLU A 1 94 ? 17.904 4.362 -4.916 1.00 93.12 94 GLU A C 1
ATOM 766 O O . GLU A 1 94 ? 16.959 3.624 -5.218 1.00 93.12 94 GLU A O 1
ATOM 771 N N . SER A 1 95 ? 19.098 3.890 -4.568 1.00 92.62 95 SER A N 1
ATOM 772 C CA . SER A 1 95 ? 19.405 2.477 -4.351 1.00 92.62 95 SER A CA 1
ATOM 773 C C . SER A 1 95 ? 19.761 2.271 -2.878 1.00 92.62 95 SER A C 1
ATOM 775 O O . SER A 1 95 ? 20.770 2.789 -2.418 1.00 92.62 95 SER A O 1
ATOM 777 N N . ALA A 1 96 ? 18.940 1.512 -2.155 1.00 91.50 96 ALA A N 1
ATOM 778 C CA . ALA A 1 96 ? 19.147 1.167 -0.751 1.00 91.50 96 ALA A CA 1
ATOM 779 C C . ALA A 1 96 ? 18.844 -0.329 -0.548 1.00 91.50 96 ALA A C 1
ATOM 781 O O . ALA A 1 96 ? 18.059 -0.888 -1.326 1.00 91.50 96 ALA A O 1
ATOM 782 N N . PRO A 1 97 ? 19.443 -0.989 0.463 1.00 90.38 97 PRO A N 1
ATOM 783 C CA . PRO A 1 97 ? 19.201 -2.407 0.722 1.00 90.38 97 PRO A CA 1
ATOM 784 C C . PRO A 1 97 ? 17.755 -2.674 1.154 1.00 90.38 97 PRO A C 1
ATOM 786 O O . PRO A 1 97 ? 17.170 -3.672 0.743 1.00 90.38 97 PRO A O 1
ATOM 789 N N . ASN A 1 98 ? 17.167 -1.756 1.927 1.00 90.56 98 ASN A N 1
ATOM 790 C CA . ASN A 1 98 ? 15.829 -1.883 2.490 1.00 90.56 98 ASN A CA 1
ATOM 791 C C . ASN A 1 98 ? 15.009 -0.621 2.210 1.00 90.56 98 ASN A C 1
ATOM 793 O O . ASN A 1 98 ? 15.524 0.492 2.280 1.00 90.56 98 ASN A O 1
ATOM 797 N N . PHE A 1 99 ? 13.717 -0.804 1.939 1.00 91.69 99 PHE A N 1
ATOM 798 C CA . PHE A 1 99 ? 12.744 0.281 1.829 1.00 91.69 99 PHE A CA 1
ATOM 799 C C . PHE A 1 99 ? 11.514 -0.061 2.668 1.00 91.69 99 PHE A C 1
ATOM 801 O O . PHE A 1 99 ? 10.932 -1.134 2.506 1.00 91.69 99 PHE A O 1
ATOM 808 N N . GLU A 1 100 ? 11.085 0.862 3.524 1.00 92.31 100 GLU A N 1
ATOM 809 C CA . GLU A 1 100 ? 9.870 0.694 4.321 1.00 92.31 100 GLU A CA 1
ATOM 810 C C . GLU A 1 100 ? 8.636 1.041 3.486 1.00 92.31 100 GLU A C 1
ATOM 812 O O . GLU A 1 100 ? 8.448 2.184 3.074 1.00 92.31 100 GLU A O 1
ATOM 817 N N . ILE A 1 101 ? 7.782 0.051 3.220 1.00 93.56 101 ILE A N 1
ATOM 818 C CA . ILE A 1 101 ? 6.516 0.235 2.500 1.00 93.56 101 ILE A CA 1
ATOM 819 C C . ILE A 1 101 ? 5.386 -0.296 3.374 1.00 93.56 101 ILE A C 1
ATOM 821 O O . ILE A 1 101 ? 5.348 -1.475 3.714 1.00 93.56 101 ILE A O 1
ATOM 825 N N . MET A 1 102 ? 4.432 0.573 3.697 1.00 93.88 102 MET A N 1
ATOM 826 C CA . MET A 1 102 ? 3.344 0.273 4.622 1.00 93.88 102 MET A CA 1
ATOM 827 C C . MET A 1 102 ? 2.030 0.059 3.874 1.00 93.88 102 MET A C 1
ATOM 829 O O . MET A 1 102 ? 1.647 0.849 3.008 1.00 93.88 102 MET A O 1
ATOM 833 N N . LYS A 1 103 ? 1.280 -0.984 4.235 1.00 93.88 103 LYS A N 1
ATOM 834 C CA . LYS A 1 103 ? -0.072 -1.232 3.717 1.00 93.88 103 LYS A CA 1
ATOM 835 C C . LYS A 1 103 ? -1.097 -0.965 4.809 1.00 93.88 103 LYS A C 1
ATOM 837 O O . LYS A 1 103 ? -1.017 -1.524 5.896 1.00 93.88 103 LYS A O 1
ATOM 842 N N . LYS A 1 104 ? -2.096 -0.135 4.503 1.00 91.94 104 LYS A N 1
ATOM 843 C CA . LYS A 1 104 ? -3.183 0.161 5.440 1.00 91.94 104 LYS A CA 1
ATOM 844 C C . LYS A 1 104 ? -4.043 -1.087 5.663 1.00 91.94 104 LYS A C 1
ATOM 846 O O . LYS A 1 104 ? -4.628 -1.605 4.711 1.00 91.94 104 LYS A O 1
ATOM 851 N N . LEU A 1 105 ? -4.149 -1.513 6.917 1.00 94.19 105 LEU A N 1
ATOM 852 C CA . LEU A 1 105 ? -5.104 -2.509 7.392 1.00 94.19 105 LEU A CA 1
ATOM 853 C C . LEU A 1 105 ? -6.160 -1.790 8.238 1.00 94.19 105 LEU A C 1
ATOM 855 O O . LEU A 1 105 ? -5.814 -0.965 9.081 1.00 94.19 105 LEU A O 1
ATOM 859 N N . LYS A 1 106 ? -7.441 -2.064 7.987 1.00 94.25 106 LYS A N 1
ATOM 860 C CA . LYS A 1 106 ? -8.543 -1.588 8.829 1.00 94.25 106 LYS A CA 1
ATOM 861 C C . LYS A 1 106 ? -9.119 -2.789 9.565 1.00 94.25 106 LYS A C 1
ATOM 863 O O . LYS A 1 106 ? -9.532 -3.740 8.909 1.00 94.25 106 LYS A O 1
ATOM 868 N N . LEU A 1 107 ? -9.147 -2.723 10.891 1.00 95.38 107 LEU A N 1
ATOM 869 C CA . LEU A 1 107 ? -9.920 -3.650 11.708 1.00 95.38 107 LEU A CA 1
ATOM 870 C C . LEU A 1 107 ? -11.347 -3.111 11.792 1.00 95.38 107 LEU A C 1
ATOM 872 O O . LEU A 1 107 ? -11.544 -1.918 12.024 1.00 95.38 107 LEU A O 1
ATOM 876 N N . VAL A 1 108 ? -12.326 -3.968 11.527 1.00 96.12 108 VAL A N 1
ATOM 877 C CA . VAL A 1 108 ? -13.742 -3.599 11.477 1.00 96.12 108 VAL A CA 1
ATOM 878 C C . VAL A 1 108 ? -14.460 -4.383 12.557 1.00 96.12 108 VAL A C 1
ATOM 880 O O . VAL A 1 108 ? -14.217 -5.573 12.709 1.00 96.12 108 VAL A O 1
ATOM 883 N N . GLY A 1 109 ? -15.322 -3.705 13.302 1.00 95.44 109 GLY A N 1
ATOM 884 C CA . GLY A 1 109 ? -16.194 -4.318 14.292 1.00 95.44 109 GLY A CA 1
ATOM 885 C C . GLY A 1 109 ? -17.591 -3.733 14.204 1.00 95.44 109 GLY A C 1
ATOM 886 O O . GLY A 1 109 ? -17.811 -2.719 13.540 1.00 95.44 109 GLY A O 1
ATOM 887 N N . GLU A 1 110 ? -18.517 -4.366 14.906 1.00 95.56 110 GLU A N 1
ATOM 888 C CA . GLU A 1 110 ? -19.932 -4.007 14.900 1.00 95.56 110 GLU A CA 1
ATOM 889 C C . GLU A 1 110 ? -20.379 -3.599 16.307 1.00 95.56 110 GLU A C 1
ATOM 891 O O . GLU A 1 110 ? -20.073 -4.312 17.268 1.00 95.56 110 GLU A O 1
ATOM 896 N N . PRO A 1 111 ? -21.109 -2.485 16.475 1.00 95.81 111 PRO A N 1
ATOM 897 C CA . PRO A 1 111 ? -21.720 -2.170 17.758 1.00 95.81 111 PRO A CA 1
ATOM 898 C C . PRO A 1 111 ? -22.877 -3.139 18.041 1.00 95.81 111 PRO A C 1
ATOM 900 O O . PRO A 1 111 ? -23.658 -3.455 17.146 1.00 95.81 111 PRO A O 1
ATOM 903 N N . TYR A 1 112 ? -23.014 -3.604 19.285 1.00 94.56 112 TYR A N 1
ATOM 904 C CA . TYR A 1 112 ? -24.157 -4.443 19.697 1.00 94.56 112 TYR A CA 1
ATOM 905 C C . TYR A 1 112 ? -24.964 -3.867 20.864 1.00 94.56 112 TYR A C 1
ATOM 907 O O . TYR A 1 112 ? -26.137 -4.196 21.011 1.00 94.56 112 TYR A O 1
ATOM 915 N N . LYS A 1 113 ? -24.362 -3.003 21.689 1.00 95.25 113 LYS A N 1
ATOM 916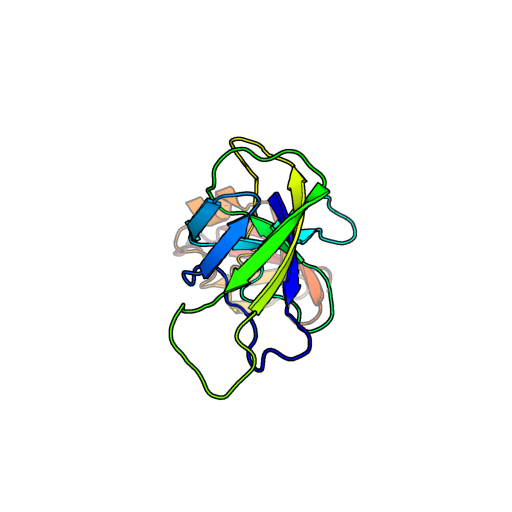 C CA . LYS A 1 113 ? -25.060 -2.219 22.718 1.00 95.25 113 LYS A CA 1
ATOM 917 C C . LYS A 1 113 ? -24.569 -0.784 22.650 1.00 95.25 113 LYS A C 1
ATOM 919 O O . LYS A 1 113 ? -23.367 -0.550 22.764 1.00 95.25 113 LYS A O 1
ATOM 924 N N . ILE A 1 114 ? -25.492 0.149 22.458 1.00 95.88 114 ILE A N 1
ATOM 925 C CA . ILE A 1 114 ? -25.207 1.574 22.298 1.00 95.88 114 ILE A CA 1
ATOM 926 C C . ILE A 1 114 ? -25.913 2.320 23.428 1.00 95.88 114 ILE A C 1
ATOM 928 O O . ILE A 1 114 ? -27.103 2.133 23.663 1.00 95.88 114 ILE A O 1
ATOM 932 N N . PHE A 1 115 ? -25.148 3.138 24.134 1.00 93.88 115 PHE A N 1
ATOM 933 C CA . PHE A 1 115 ? -25.619 4.144 25.078 1.00 93.88 115 PHE A CA 1
ATOM 934 C C . PHE A 1 115 ? -25.323 5.522 24.477 1.00 93.88 115 PHE A C 1
ATOM 936 O O . PHE A 1 115 ? -24.897 5.592 23.333 1.00 93.88 115 PHE A O 1
ATOM 943 N N . ARG A 1 116 ? -25.498 6.605 25.246 1.00 92.56 116 ARG A N 1
ATOM 944 C CA . ARG A 1 116 ? -25.282 7.984 24.773 1.00 92.56 116 ARG A CA 1
ATOM 945 C C . ARG A 1 116 ? -23.908 8.170 24.101 1.00 92.56 116 ARG A C 1
ATOM 947 O O . ARG A 1 116 ? -23.836 8.153 22.890 1.00 92.56 116 ARG A O 1
ATOM 954 N N . ASN A 1 117 ? -22.825 8.186 24.883 1.00 94.00 117 ASN A N 1
ATOM 955 C CA . ASN A 1 117 ? -21.456 8.378 24.370 1.00 94.00 117 ASN A CA 1
ATOM 956 C C . ASN A 1 117 ? -20.602 7.103 24.477 1.00 94.00 117 ASN A C 1
ATOM 958 O O . ASN A 1 117 ? -19.374 7.145 24.393 1.00 94.00 117 ASN A O 1
ATOM 962 N N . THR A 1 118 ? -21.215 5.952 24.768 1.00 94.88 118 THR A N 1
ATOM 963 C CA . THR A 1 118 ? -20.485 4.686 24.931 1.00 94.88 118 THR A CA 1
ATOM 964 C C . THR A 1 118 ? -21.143 3.585 24.135 1.00 94.88 118 THR A C 1
ATOM 966 O O . THR A 1 118 ? -22.364 3.472 24.115 1.00 94.88 118 THR A O 1
ATOM 969 N N . ALA A 1 119 ? -20.331 2.742 23.511 1.00 96.44 119 ALA A N 1
ATOM 970 C CA . ALA A 1 119 ? -20.815 1.588 22.782 1.00 96.44 119 ALA A CA 1
ATOM 971 C C . ALA A 1 119 ? -19.932 0.376 23.056 1.00 96.44 119 ALA A C 1
ATOM 973 O O . ALA A 1 119 ? -18.721 0.486 23.264 1.00 96.44 119 ALA A O 1
ATOM 974 N N . PHE A 1 120 ? -20.558 -0.791 23.045 1.00 95.88 120 PHE A N 1
ATOM 975 C CA . PHE A 1 120 ? -19.870 -2.066 23.088 1.00 95.88 120 PHE A CA 1
ATOM 976 C C . PHE A 1 120 ? -19.775 -2.631 21.677 1.00 95.88 120 PHE A C 1
ATOM 978 O O . PHE A 1 120 ? -20.778 -2.719 20.962 1.00 95.88 120 PHE A O 1
ATOM 985 N N . ILE A 1 121 ? -18.557 -2.991 21.286 1.00 96.31 121 ILE A N 1
ATOM 986 C CA . ILE A 1 121 ? -18.207 -3.435 19.940 1.00 96.31 121 ILE A CA 1
ATOM 987 C C . ILE A 1 121 ? -17.824 -4.912 19.999 1.00 96.31 121 ILE A C 1
ATOM 989 O O . ILE A 1 121 ? -17.064 -5.328 20.875 1.00 96.31 121 ILE A O 1
ATOM 993 N N . LYS A 1 122 ? -18.356 -5.686 19.052 1.00 95.00 122 LYS A N 1
ATOM 994 C CA . LYS A 1 122 ? -18.059 -7.105 18.837 1.00 95.00 122 LYS A CA 1
ATOM 995 C C . LYS A 1 122 ? -17.336 -7.320 17.507 1.00 95.00 122 LYS A C 1
ATOM 997 O O . LYS A 1 122 ? -17.359 -6.458 16.626 1.00 95.00 122 LYS A O 1
ATOM 1002 N N . SER A 1 123 ? -16.709 -8.484 17.367 1.00 93.94 123 SER A N 1
ATOM 1003 C CA . SER A 1 123 ? -16.118 -8.980 16.112 1.00 93.94 123 SER A CA 1
ATOM 1004 C C . SER A 1 123 ? -14.977 -8.144 15.509 1.00 93.94 123 SER A C 1
ATOM 1006 O O . SER A 1 123 ? -14.593 -8.394 14.372 1.00 93.94 123 SER A O 1
ATOM 1008 N N . MET A 1 124 ? -14.406 -7.182 16.245 1.00 95.56 124 MET A N 1
ATOM 1009 C CA . MET A 1 124 ? -13.186 -6.475 15.814 1.00 95.56 124 MET A CA 1
ATOM 1010 C C . MET A 1 124 ? -11.910 -7.230 16.194 1.00 95.56 124 MET A C 1
ATOM 1012 O O . MET A 1 124 ? -10.920 -7.184 15.466 1.00 95.56 124 MET A O 1
ATOM 1016 N N . PHE A 1 125 ? -11.944 -7.891 17.350 1.00 95.81 125 PHE A N 1
ATOM 1017 C CA . PHE A 1 125 ? -10.856 -8.668 17.927 1.00 95.81 125 PHE A CA 1
ATOM 1018 C C . PHE A 1 125 ? -11.368 -10.059 18.283 1.00 95.81 125 PHE A C 1
ATOM 1020 O O . PHE A 1 125 ? -12.574 -10.277 18.398 1.00 95.81 125 PHE A O 1
ATOM 1027 N N . THR A 1 126 ? -10.442 -10.994 18.458 1.00 94.50 126 THR A N 1
ATOM 1028 C CA . THR A 1 126 ? -10.747 -12.386 18.811 1.00 94.50 126 THR A CA 1
ATOM 1029 C C . THR A 1 126 ? -10.551 -12.669 20.297 1.00 94.50 126 THR A C 1
ATOM 1031 O O . THR A 1 126 ? -11.212 -13.543 20.858 1.00 94.50 126 THR A O 1
ATOM 1034 N N . SER A 1 127 ? -9.655 -11.925 20.954 1.00 94.88 127 SER A N 1
ATOM 1035 C CA . SER A 1 127 ? -9.300 -12.129 22.359 1.00 94.88 127 SER A CA 1
ATOM 1036 C C . SER A 1 127 ? -9.188 -10.817 23.130 1.00 94.88 127 SER A C 1
ATOM 1038 O O . SER A 1 127 ? -8.889 -9.758 22.576 1.00 94.88 127 SER A O 1
ATOM 1040 N N . ASP A 1 128 ? -9.369 -10.890 24.446 1.00 94.06 128 ASP A N 1
ATOM 1041 C CA . ASP A 1 128 ? -9.248 -9.719 25.322 1.00 94.06 128 ASP A CA 1
ATOM 1042 C C . ASP A 1 128 ? -7.796 -9.225 25.435 1.00 94.06 128 ASP A C 1
ATOM 1044 O O . ASP A 1 128 ? -7.550 -8.054 25.727 1.00 94.06 128 ASP A O 1
ATOM 1048 N N . LEU A 1 129 ? -6.820 -10.096 25.155 1.00 94.19 129 LEU A N 1
ATOM 1049 C CA . LEU A 1 129 ? -5.408 -9.725 25.054 1.00 94.19 129 LEU A CA 1
ATOM 1050 C C . LEU A 1 129 ? -5.170 -8.761 23.886 1.00 94.19 129 LEU A C 1
ATOM 1052 O O . LEU A 1 129 ? -4.446 -7.778 24.044 1.00 94.19 129 LEU A O 1
ATOM 1056 N N . GLU A 1 130 ? -5.809 -8.998 22.736 1.00 94.50 130 GLU A N 1
ATOM 1057 C CA . GLU A 1 130 ? -5.751 -8.076 21.598 1.00 94.50 130 GLU A CA 1
ATOM 1058 C C . GLU A 1 130 ? -6.382 -6.732 21.959 1.00 94.50 130 GLU A C 1
ATOM 1060 O O . GLU A 1 130 ? -5.763 -5.691 21.751 1.00 94.50 130 GLU A O 1
ATOM 1065 N N . VAL A 1 131 ? -7.560 -6.741 22.588 1.00 94.69 131 VAL A N 1
ATOM 1066 C CA . VAL A 1 131 ? -8.215 -5.509 23.056 1.00 94.69 131 VAL A CA 1
ATOM 1067 C C . VAL A 1 131 ? -7.299 -4.722 23.992 1.00 94.69 131 VAL A C 1
ATOM 1069 O O . VAL A 1 131 ? -7.148 -3.512 23.835 1.00 94.69 131 VAL A O 1
ATOM 1072 N N . ASN A 1 132 ? -6.663 -5.395 24.953 1.00 94.31 132 ASN A N 1
ATOM 1073 C CA . ASN A 1 132 ? -5.756 -4.749 25.899 1.00 94.31 132 ASN A CA 1
ATOM 1074 C C . ASN A 1 132 ? -4.503 -4.188 25.216 1.00 94.31 132 ASN A C 1
ATOM 1076 O O . ASN A 1 132 ? -4.032 -3.121 25.607 1.00 94.31 132 ASN A O 1
ATOM 1080 N N . LYS A 1 133 ? -4.003 -4.843 24.161 1.00 95.12 133 LYS A N 1
ATOM 1081 C CA . LYS A 1 133 ? -2.909 -4.324 23.328 1.00 95.12 133 LYS A CA 1
ATOM 1082 C C . LYS A 1 133 ? -3.299 -3.041 22.589 1.00 95.12 133 LYS A C 1
ATOM 1084 O O . LYS A 1 133 ? -2.454 -2.170 22.406 1.00 95.12 133 LYS A O 1
ATOM 1089 N N . TYR A 1 134 ? -4.565 -2.912 22.190 1.00 95.19 134 TYR A N 1
ATOM 1090 C CA . TYR A 1 134 ? -5.109 -1.729 21.510 1.00 95.19 134 TYR A CA 1
ATOM 1091 C C . TYR A 1 134 ? -5.898 -0.793 22.443 1.00 95.19 134 TYR A C 1
ATOM 1093 O O . TYR A 1 134 ? -6.678 0.045 21.981 1.00 95.19 134 TYR A O 1
ATOM 1101 N N . LYS A 1 135 ? -5.700 -0.881 23.760 1.00 94.31 135 LYS A N 1
ATOM 1102 C CA . LYS A 1 135 ? -6.354 0.013 24.722 1.00 94.31 135 LYS A CA 1
ATOM 1103 C C . LYS A 1 135 ? -5.907 1.463 24.496 1.00 94.31 135 LYS A C 1
ATOM 1105 O O . LYS A 1 135 ? -4.752 1.714 24.170 1.00 94.31 135 LYS A O 1
ATOM 1110 N N . HIS A 1 136 ? -6.822 2.414 24.661 1.00 95.19 136 HIS A N 1
ATOM 1111 C CA . HIS A 1 136 ? -6.603 3.849 24.430 1.00 95.19 136 HIS A CA 1
ATOM 1112 C C . HIS A 1 136 ? -6.284 4.239 22.977 1.00 95.19 136 HIS A C 1
ATOM 1114 O O . HIS A 1 136 ? -5.897 5.376 22.701 1.00 95.19 136 HIS A O 1
ATOM 1120 N N . THR A 1 137 ? -6.471 3.327 22.019 1.00 95.88 137 THR A N 1
ATOM 1121 C CA . THR A 1 137 ? -6.304 3.657 20.601 1.00 95.88 137 THR A CA 1
ATOM 1122 C C . THR A 1 137 ? -7.520 4.394 20.053 1.00 95.88 137 THR A C 1
ATOM 1124 O O . THR A 1 137 ? -8.664 4.143 20.447 1.00 95.88 137 THR A O 1
ATOM 1127 N N . LYS A 1 138 ? -7.256 5.327 19.130 1.00 95.88 138 LYS A N 1
ATOM 1128 C CA . LYS A 1 138 ? -8.288 6.108 18.446 1.00 95.88 138 LYS A CA 1
ATOM 1129 C C . LYS A 1 138 ? -9.001 5.231 17.423 1.00 95.88 138 LYS A C 1
ATOM 1131 O O . LYS A 1 138 ? -8.358 4.638 16.558 1.00 95.88 138 LYS A O 1
ATOM 1136 N N . ILE A 1 139 ? -10.322 5.212 17.493 1.00 96.12 139 ILE A N 1
ATOM 1137 C CA . ILE A 1 139 ? -11.198 4.554 16.527 1.00 96.12 139 ILE A CA 1
ATOM 1138 C C . ILE A 1 139 ? -12.101 5.591 15.865 1.00 96.12 139 ILE A C 1
ATOM 1140 O O . ILE A 1 139 ? -12.278 6.700 16.370 1.00 96.12 139 ILE A O 1
ATOM 1144 N N . GLN A 1 140 ? -12.652 5.245 14.708 1.00 95.94 140 GLN A N 1
ATOM 1145 C CA . GLN A 1 140 ? -13.554 6.122 13.973 1.00 95.94 140 GLN A CA 1
ATOM 1146 C C . GLN A 1 140 ? -14.649 5.292 13.313 1.00 95.94 140 GLN A C 1
ATOM 1148 O O . GLN A 1 140 ? -14.357 4.260 12.702 1.00 95.94 140 GLN A O 1
ATOM 1153 N N . THR A 1 141 ? -15.897 5.738 13.429 1.00 95.62 141 THR A N 1
ATOM 1154 C CA . THR A 1 141 ? -17.028 5.120 12.729 1.00 95.62 141 THR A CA 1
ATOM 1155 C C . THR A 1 141 ? -17.042 5.516 11.251 1.00 95.62 141 THR A C 1
ATOM 1157 O O . THR A 1 141 ? -16.359 6.450 10.827 1.00 95.62 141 THR A O 1
ATOM 1160 N N . VAL A 1 142 ? -17.844 4.821 10.439 1.00 95.75 142 VAL A N 1
ATOM 1161 C CA . VAL A 1 142 ? -18.030 5.175 9.018 1.00 95.75 142 VAL A CA 1
ATOM 1162 C C . VAL A 1 142 ? -18.637 6.576 8.867 1.00 95.75 142 VAL A C 1
ATOM 1164 O O . VAL A 1 142 ? -18.283 7.289 7.934 1.00 95.75 142 VAL A O 1
ATOM 1167 N N . SER A 1 143 ? -19.463 7.001 9.828 1.00 93.94 143 SER A N 1
ATOM 1168 C CA . SER A 1 143 ? -20.054 8.345 9.898 1.00 93.94 143 SER A CA 1
ATOM 1169 C C . SER A 1 143 ? -19.065 9.437 10.325 1.00 93.94 143 SER A C 1
ATOM 1171 O O . SER A 1 143 ? -19.428 10.605 10.381 1.00 93.94 143 SER A O 1
ATOM 1173 N N . GLY A 1 144 ? -17.817 9.081 10.643 1.00 94.56 144 GLY A N 1
ATOM 1174 C CA . GLY A 1 144 ? -16.769 10.033 10.999 1.00 94.56 144 GLY A CA 1
ATOM 1175 C C . GLY A 1 144 ? -16.646 10.345 12.492 1.00 94.56 144 GLY A C 1
ATOM 1176 O O . GLY A 1 144 ? -15.677 11.014 12.857 1.00 94.56 144 GLY A O 1
ATOM 1177 N N . ILE A 1 145 ? -17.537 9.816 13.340 1.00 95.75 145 ILE A N 1
ATOM 1178 C CA . ILE A 1 145 ? -17.513 10.008 14.799 1.00 95.75 145 ILE A CA 1
ATOM 1179 C C . ILE A 1 145 ? -16.255 9.349 15.359 1.00 95.75 145 ILE A C 1
ATOM 1181 O O . ILE A 1 145 ? -15.995 8.164 15.111 1.00 95.75 145 ILE A O 1
ATOM 1185 N N . ARG A 1 146 ? -15.450 10.120 16.089 1.00 96.88 146 ARG A N 1
ATOM 1186 C CA . ARG A 1 146 ? -14.210 9.628 16.686 1.00 96.88 146 ARG A CA 1
ATOM 1187 C C . ARG A 1 146 ? -14.496 9.044 18.059 1.00 96.88 146 ARG A C 1
ATOM 1189 O O . ARG A 1 146 ? -15.437 9.434 18.745 1.00 96.88 146 ARG A O 1
ATOM 1196 N N . GLY A 1 147 ? -13.673 8.087 18.448 1.00 96.06 147 GLY A N 1
ATOM 1197 C CA . GLY A 1 147 ? -13.778 7.445 19.742 1.00 96.06 147 GLY A CA 1
ATOM 1198 C C . GLY A 1 147 ? -12.475 6.809 20.184 1.00 96.06 147 GLY A C 1
ATOM 1199 O O . GLY A 1 147 ? -11.442 6.904 19.518 1.00 96.06 147 GLY A O 1
ATOM 1200 N N . GLU A 1 148 ? -12.540 6.134 21.322 1.00 97.00 148 GLU A N 1
ATOM 1201 C CA . GLU A 1 148 ? -11.396 5.517 21.977 1.00 97.00 148 GLU A CA 1
ATOM 1202 C C . GLU A 1 148 ? -11.788 4.178 22.608 1.00 97.00 148 GLU A C 1
ATOM 1204 O O . GLU A 1 148 ? -12.836 4.057 23.250 1.00 97.00 148 GLU A O 1
ATOM 1209 N N . ILE A 1 149 ? -10.922 3.173 22.465 1.00 96.44 149 ILE A N 1
ATOM 1210 C CA . ILE A 1 149 ? -11.069 1.873 23.133 1.00 96.44 149 ILE A CA 1
ATOM 1211 C C . ILE A 1 149 ? -10.760 2.029 24.626 1.00 96.44 149 ILE A C 1
ATOM 1213 O O . ILE A 1 149 ? -9.639 2.380 24.993 1.00 96.44 149 ILE A O 1
ATOM 1217 N N . LYS A 1 150 ? -11.721 1.723 25.508 1.00 95.44 150 LYS A N 1
ATOM 1218 C CA . LYS A 1 150 ? -11.548 1.882 26.962 1.00 95.44 150 LYS A CA 1
ATOM 1219 C C . LYS A 1 150 ? -11.186 0.591 27.683 1.00 95.44 150 LYS A C 1
ATOM 1221 O O . LYS A 1 150 ? -10.214 0.578 28.434 1.00 95.44 150 LYS A O 1
ATOM 1226 N N . LYS A 1 151 ? -11.984 -0.469 27.548 1.00 94.88 151 LYS A N 1
ATOM 1227 C CA . LYS A 1 151 ? -11.788 -1.712 28.319 1.00 94.88 151 LYS A CA 1
ATOM 1228 C C . LYS A 1 151 ? -12.383 -2.917 27.594 1.00 94.88 151 LYS A C 1
ATOM 1230 O O . LYS A 1 151 ? -13.439 -2.778 26.986 1.00 94.88 151 LYS A O 1
ATOM 1235 N N . ALA A 1 152 ? -11.742 -4.078 27.715 1.00 94.75 152 ALA A N 1
ATOM 1236 C CA . ALA A 1 152 ? -12.331 -5.358 27.331 1.00 94.75 152 ALA A CA 1
ATOM 1237 C C . ALA A 1 152 ? -13.549 -5.707 28.208 1.00 94.75 152 ALA A C 1
ATOM 1239 O O . ALA A 1 152 ? -13.568 -5.400 29.403 1.00 94.75 152 ALA A O 1
ATOM 1240 N N . ASP A 1 153 ? -14.550 -6.342 27.600 1.00 89.75 153 ASP A N 1
ATOM 1241 C CA . ASP A 1 153 ? -15.794 -6.785 28.248 1.00 89.75 153 ASP A CA 1
ATOM 1242 C C . ASP A 1 153 ? -15.672 -8.194 28.864 1.00 89.75 153 ASP A C 1
ATOM 1244 O O . ASP A 1 153 ? -16.588 -8.661 29.529 1.00 89.75 153 ASP A O 1
ATOM 1248 N N . GLY A 1 154 ? -14.545 -8.890 28.661 1.00 83.69 154 GLY A N 1
ATOM 1249 C CA . GLY A 1 154 ? -14.336 -10.257 29.166 1.00 83.69 154 GLY A CA 1
ATOM 1250 C C . GLY A 1 154 ? -14.918 -11.355 28.267 1.00 83.69 154 GLY A C 1
ATOM 1251 O O . GLY A 1 154 ? -14.848 -12.536 28.598 1.00 83.69 154 GLY A O 1
ATOM 1252 N N . ASN A 1 155 ? -15.529 -10.975 27.141 1.00 83.75 155 ASN A N 1
ATOM 1253 C CA . ASN A 1 155 ? -16.249 -11.871 26.244 1.00 83.75 155 ASN A CA 1
ATOM 1254 C C . ASN A 1 155 ? -15.598 -11.889 24.860 1.00 83.75 155 ASN A C 1
ATOM 1256 O O . ASN A 1 155 ? -15.941 -11.068 24.012 1.00 83.75 155 ASN A O 1
ATOM 1260 N N . ARG A 1 156 ? -14.703 -12.855 24.619 1.00 86.69 156 ARG A N 1
ATOM 1261 C CA . ARG A 1 156 ? -14.158 -13.198 23.285 1.00 86.69 156 ARG A CA 1
ATOM 1262 C C . ARG A 1 156 ? -13.731 -11.976 22.439 1.00 86.69 156 ARG A C 1
ATOM 1264 O O . ARG A 1 156 ? -14.058 -11.910 21.258 1.00 86.69 156 ARG A O 1
ATOM 1271 N N . GLY A 1 157 ? -13.031 -11.000 23.029 1.00 90.12 157 GLY A N 1
ATOM 1272 C CA . GLY A 1 157 ? -12.527 -9.825 22.302 1.00 90.12 157 GLY A CA 1
ATOM 1273 C C . GLY A 1 157 ? -13.523 -8.670 22.146 1.00 90.12 157 GLY A C 1
ATOM 1274 O O . GLY A 1 157 ? -13.228 -7.691 21.455 1.00 90.12 157 GLY A O 1
ATOM 1275 N N . ASN A 1 158 ? -14.684 -8.738 22.801 1.00 95.56 158 ASN A N 1
ATOM 1276 C CA . ASN A 1 158 ? -15.595 -7.604 22.904 1.00 95.56 158 ASN A CA 1
ATOM 1277 C C . ASN A 1 158 ? -14.998 -6.510 23.789 1.00 95.56 158 ASN A C 1
ATOM 1279 O O . ASN A 1 158 ? -14.307 -6.775 24.779 1.00 95.56 158 ASN A O 1
ATOM 1283 N N . PHE A 1 159 ? -15.307 -5.258 23.470 1.00 96.31 159 PHE A N 1
ATOM 1284 C CA . PHE A 1 159 ? -14.796 -4.129 24.233 1.00 96.31 159 PHE A CA 1
ATOM 1285 C C . PHE A 1 159 ? -15.768 -2.963 24.287 1.00 96.31 159 PHE A C 1
ATOM 1287 O O . PHE A 1 159 ? -16.595 -2.755 23.400 1.00 96.31 159 PHE A O 1
ATOM 1294 N N . ARG A 1 160 ? -15.618 -2.166 25.342 1.00 96.06 160 ARG A N 1
ATOM 1295 C CA . ARG A 1 160 ? -16.281 -0.881 25.516 1.00 96.06 160 ARG A CA 1
ATOM 1296 C C . ARG A 1 160 ? -15.430 0.222 24.903 1.00 96.06 160 ARG A C 1
ATOM 1298 O O . ARG A 1 160 ? -14.264 0.389 25.276 1.00 96.06 160 ARG A O 1
ATOM 1305 N N . ALA A 1 161 ? -16.045 1.015 24.040 1.00 96.81 161 ALA A N 1
ATOM 1306 C CA . ALA A 1 161 ? -15.500 2.251 23.508 1.00 96.81 161 ALA A CA 1
ATOM 1307 C C . ALA A 1 161 ? -16.345 3.457 23.920 1.00 96.81 161 ALA A C 1
ATOM 1309 O O . ALA A 1 161 ? -17.549 3.344 24.156 1.00 96.81 161 ALA A O 1
ATOM 1310 N N . THR A 1 162 ? -15.696 4.611 24.003 1.00 96.69 162 THR A N 1
ATOM 1311 C CA . THR A 1 162 ? -16.344 5.919 24.163 1.00 96.69 162 THR A CA 1
ATOM 1312 C C . THR A 1 162 ? -16.240 6.687 22.856 1.00 96.69 162 THR A C 1
ATOM 1314 O O . THR A 1 162 ? -15.164 6.685 22.259 1.00 96.69 162 THR A O 1
ATOM 1317 N N . PHE A 1 163 ? -17.308 7.355 22.445 1.00 96.38 163 PHE A N 1
ATOM 1318 C CA . PHE A 1 163 ? -17.378 8.179 21.240 1.00 96.38 163 PHE A CA 1
ATOM 1319 C C . PHE A 1 163 ?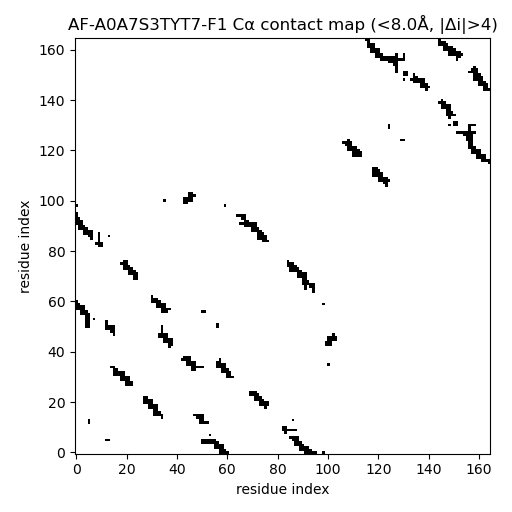 -17.693 9.638 21.602 1.00 96.38 163 PHE A C 1
ATOM 1321 O O . PHE A 1 163 ? -18.151 9.918 22.710 1.00 96.38 163 PHE A O 1
ATOM 1328 N N . GLU A 1 164 ? -17.354 10.564 20.704 1.00 93.56 164 GLU A N 1
ATOM 1329 C CA . GLU A 1 164 ? -17.531 12.011 20.914 1.00 93.56 164 GLU A CA 1
ATOM 1330 C C . GLU A 1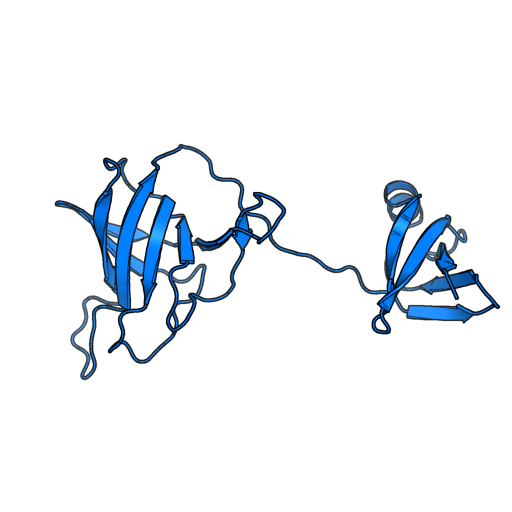 164 ? -19.008 12.437 20.982 1.00 93.56 164 GLU A C 1
ATOM 1332 O O . GLU A 1 164 ? -19.324 13.349 21.745 1.00 93.56 164 GLU A O 1
ATOM 1337 N N . ASP A 1 165 ? -19.887 11.752 20.248 1.00 83.81 165 ASP A N 1
ATOM 1338 C CA . ASP A 1 165 ? -21.336 11.996 20.175 1.00 83.81 165 ASP A CA 1
ATOM 1339 C C . ASP A 1 165 ? -22.109 10.796 20.743 1.00 83.81 165 ASP A C 1
ATOM 1341 O O . ASP A 1 165 ? -21.707 9.648 20.416 1.00 83.81 165 ASP A O 1
#

pLDDT: mean 92.99, std 4.71, range [63.81, 97.0]

Secondary structure (DSSP, 8-state):
-EEEEE-TT-SSPPBTTS-EEEEETTEEEEE--EEEEE-SSS--EEEESB--SSS-EEEE-------TT-EEEEES-SS--SS--EEEEEEE----S----B-------EEEEE-SSEEEEESS-SSHHHHHHTTT-EEE-TT--EEEEEEE-SSTT-EEEEE--

Mean predicted aligned error: 5.48 Å